Protein AF-A0AAW8KHT0-F1 (afdb_monomer_lite)

Foldseek 3Di:
DDDVVVVPDDQKDKDKDKDKDWDPLCVVLVRVQKTKIKMKIKIWMWHLDDDDPPDRPHIDIDIDIDIDIDMGGHVVSVVVVVD

Radius of gyration: 24.0 Å; chains: 1; bounding box: 56×28×67 Å

Secondary structure (DSSP, 8-state):
---GGG----SEEEEEEEEEEEE-GGGSGGGTTEEEEEEEEEEEEEEPPPEETTEE-PPEEEEEEEEEEEEEE-HHHHHHH--

Structure (mmCIF, N/CA/C/O backbone):
data_AF-A0AAW8KHT0-F1
#
_entry.id   AF-A0AAW8KHT0-F1
#
loop_
_atom_site.group_PDB
_atom_site.id
_atom_site.type_symbol
_atom_site.label_atom_id
_atom_site.label_alt_id
_atom_site.label_comp_id
_atom_site.label_asym_id
_atom_site.label_entity_id
_atom_site.label_seq_id
_atom_site.pdbx_PDB_ins_code
_atom_site.Cartn_x
_atom_site.Cartn_y
_atom_site.Cartn_z
_atom_site.occupancy
_atom_site.B_iso_or_equiv
_atom_site.auth_seq_id
_atom_site.auth_comp_id
_atom_site.auth_asym_id
_atom_site.auth_atom_id
_atom_site.pdbx_PDB_model_num
ATOM 1 N N . MET A 1 1 ? 32.527 14.251 -21.012 1.00 43.16 1 MET A N 1
ATOM 2 C CA . MET A 1 1 ? 31.850 14.688 -19.772 1.00 43.16 1 MET A CA 1
ATOM 3 C C . MET A 1 1 ? 30.455 14.090 -19.802 1.00 43.16 1 MET A C 1
ATOM 5 O O . MET A 1 1 ? 29.587 14.673 -20.429 1.00 43.16 1 MET A O 1
ATOM 9 N N . ASN A 1 2 ? 30.264 12.897 -19.236 1.00 51.41 2 ASN A N 1
ATOM 10 C CA . ASN A 1 2 ? 28.954 12.240 -19.248 1.00 51.41 2 ASN A CA 1
ATOM 11 C C . ASN A 1 2 ? 28.248 12.624 -17.956 1.00 51.41 2 ASN A C 1
ATOM 13 O O . ASN A 1 2 ? 28.716 12.315 -16.859 1.00 51.41 2 ASN A O 1
ATOM 17 N N . SER A 1 3 ? 27.215 13.439 -18.112 1.00 51.16 3 SER A N 1
ATOM 18 C CA . SER A 1 3 ? 26.552 14.128 -17.026 1.00 51.16 3 SER A CA 1
ATOM 19 C C . SER A 1 3 ? 25.808 13.107 -16.174 1.00 51.16 3 SER A C 1
ATOM 21 O O . SER A 1 3 ? 24.894 12.441 -16.644 1.00 51.16 3 SER A O 1
ATOM 23 N N . ILE A 1 4 ? 26.137 13.033 -14.883 1.00 58.41 4 ILE A N 1
ATOM 24 C CA . ILE A 1 4 ? 25.303 12.371 -13.861 1.00 58.41 4 ILE A CA 1
ATOM 25 C C . ILE A 1 4 ? 23.859 12.929 -13.868 1.00 58.41 4 ILE A C 1
ATOM 27 O O . ILE A 1 4 ? 22.942 12.282 -13.371 1.00 58.41 4 ILE A O 1
ATOM 31 N N . LYS A 1 5 ? 23.636 14.101 -14.486 1.00 61.56 5 LYS A N 1
ATOM 32 C CA . LYS A 1 5 ? 22.308 14.674 -14.749 1.00 61.56 5 LYS A CA 1
ATOM 33 C C . LYS A 1 5 ? 21.439 13.872 -15.719 1.00 61.56 5 LYS A C 1
ATOM 35 O O . LYS A 1 5 ? 20.228 14.043 -15.656 1.00 61.56 5 LYS A O 1
ATOM 40 N N . ASP A 1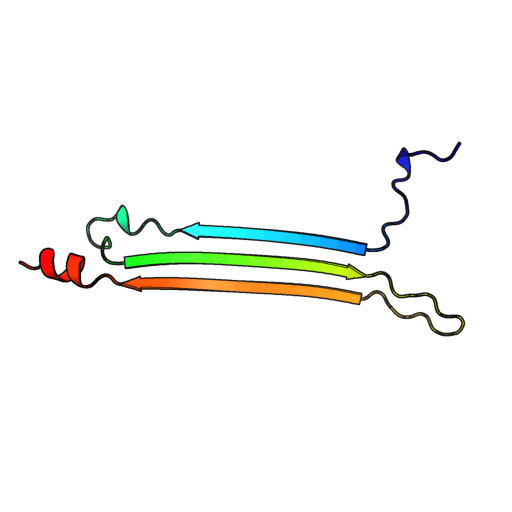 6 ? 22.006 13.017 -16.567 1.00 60.50 6 ASP A N 1
ATOM 41 C CA . ASP A 1 6 ? 21.227 12.321 -17.601 1.00 60.5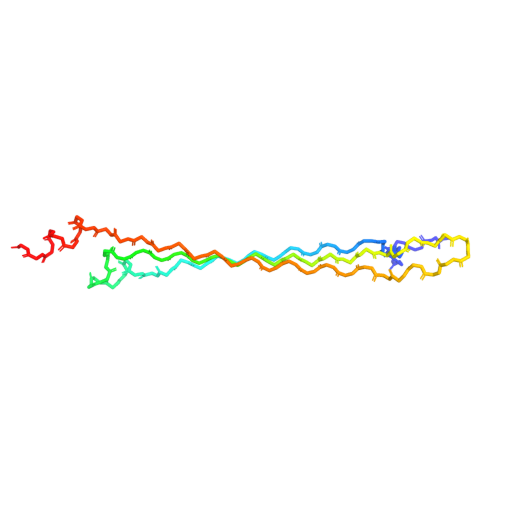0 6 ASP A CA 1
ATOM 42 C C . ASP A 1 6 ? 20.569 11.030 -17.079 1.00 60.50 6 ASP A C 1
ATOM 44 O O . ASP A 1 6 ? 19.913 10.332 -17.844 1.00 60.50 6 ASP A O 1
ATOM 48 N N . PHE A 1 7 ? 20.746 10.713 -15.783 1.00 63.78 7 PHE A N 1
ATOM 49 C CA . PHE A 1 7 ? 20.153 9.594 -15.023 1.00 63.78 7 PHE A CA 1
ATOM 50 C C . PHE A 1 7 ? 20.285 8.179 -15.627 1.00 63.78 7 PHE A C 1
ATOM 52 O O . PHE A 1 7 ? 19.868 7.207 -14.998 1.00 63.78 7 PHE A O 1
ATOM 59 N N . GLY A 1 8 ? 20.929 8.033 -16.788 1.00 63.22 8 GLY A N 1
ATOM 60 C CA . GLY A 1 8 ? 20.928 6.799 -17.566 1.00 63.22 8 GLY A CA 1
ATOM 61 C C . GLY A 1 8 ? 19.529 6.461 -18.097 1.00 63.22 8 GLY A C 1
ATOM 62 O O . GLY A 1 8 ? 18.510 6.939 -17.607 1.00 63.22 8 GLY A O 1
ATOM 63 N N . THR A 1 9 ? 19.448 5.611 -19.119 1.00 64.12 9 THR A N 1
ATOM 64 C CA . THR A 1 9 ? 18.156 5.051 -19.540 1.00 64.12 9 THR A CA 1
ATOM 65 C C . THR A 1 9 ? 17.721 3.985 -18.530 1.00 64.12 9 THR A C 1
ATOM 67 O O . THR A 1 9 ? 18.419 2.967 -18.428 1.00 64.12 9 THR A O 1
ATOM 70 N N . PRO A 1 10 ? 16.608 4.164 -17.792 1.00 60.28 10 PRO A N 1
ATOM 71 C CA . PRO A 1 10 ? 16.127 3.150 -16.864 1.00 60.28 10 PRO A CA 1
ATOM 72 C C . PRO A 1 10 ? 15.766 1.883 -17.646 1.00 60.28 10 PRO A C 1
ATOM 74 O O . PRO A 1 10 ? 14.967 1.914 -18.577 1.00 60.28 10 PRO A O 1
ATOM 77 N N . TRP A 1 11 ? 16.411 0.774 -17.293 1.00 62.91 11 TRP A N 1
ATOM 78 C CA . TRP A 1 11 ? 16.185 -0.545 -17.895 1.00 62.91 11 TRP A CA 1
ATOM 79 C C . TRP A 1 11 ? 15.002 -1.286 -17.262 1.00 62.91 11 TRP A C 1
ATOM 81 O O . TRP A 1 11 ? 14.349 -2.097 -17.912 1.00 62.91 11 TRP A O 1
ATOM 91 N N . ASN A 1 12 ? 14.737 -0.994 -15.990 1.00 67.88 12 ASN A N 1
ATOM 92 C CA . ASN A 1 12 ? 13.687 -1.593 -15.183 1.00 67.88 12 ASN A CA 1
ATOM 93 C C . ASN A 1 12 ? 13.136 -0.518 -14.243 1.00 67.88 12 ASN A C 1
ATOM 95 O O . ASN A 1 12 ? 13.914 0.223 -13.634 1.00 67.88 12 ASN A O 1
ATOM 99 N N . TYR A 1 13 ? 11.816 -0.431 -14.126 1.00 76.12 13 TYR A N 1
ATOM 100 C CA . TYR A 1 13 ? 11.156 0.404 -13.132 1.00 76.12 13 TYR A CA 1
ATOM 101 C C . TYR A 1 13 ? 10.235 -0.456 -12.275 1.00 76.12 13 TYR A C 1
ATOM 103 O O . TYR A 1 13 ? 9.245 -0.985 -12.770 1.00 76.12 13 TYR A O 1
ATOM 111 N N . SER A 1 14 ? 10.546 -0.573 -10.984 1.00 82.56 14 SER A N 1
ATOM 112 C CA . SER A 1 14 ? 9.741 -1.314 -10.015 1.00 82.56 14 SER A CA 1
ATOM 113 C C . SER A 1 14 ? 9.299 -0.380 -8.895 1.00 82.56 14 SER A C 1
ATOM 115 O O . SER A 1 14 ? 10.114 0.033 -8.072 1.00 82.56 14 SER A O 1
ATOM 117 N N . GLN A 1 15 ? 8.007 -0.081 -8.831 1.00 83.19 15 GLN A N 1
ATOM 118 C CA . GLN A 1 15 ? 7.394 0.697 -7.764 1.00 83.19 15 GLN A CA 1
ATOM 119 C C . GLN A 1 15 ? 6.506 -0.212 -6.921 1.00 83.19 15 GLN A C 1
ATOM 121 O O . GLN A 1 15 ? 5.620 -0.883 -7.443 1.00 83.19 15 GLN A O 1
ATOM 126 N N . SER A 1 16 ? 6.724 -0.220 -5.611 1.00 89.00 16 SER A N 1
ATOM 127 C CA . SER A 1 16 ? 5.834 -0.873 -4.658 1.00 89.00 16 SER A CA 1
ATOM 128 C C . SER A 1 16 ? 5.130 0.177 -3.805 1.00 89.00 16 SER A C 1
ATOM 130 O O . SER A 1 16 ? 5.732 1.115 -3.287 1.00 89.00 16 SER A O 1
ATOM 132 N N . PHE A 1 17 ? 3.822 0.023 -3.674 1.00 90.12 17 PHE A N 1
ATOM 133 C CA . PHE A 1 17 ? 2.953 0.821 -2.831 1.00 90.12 17 PHE A CA 1
ATOM 134 C C . PHE A 1 17 ? 2.285 -0.114 -1.832 1.00 90.12 17 PHE A C 1
ATOM 136 O O . PHE A 1 17 ? 1.655 -1.096 -2.213 1.00 90.12 17 PHE A O 1
ATOM 143 N N . THR A 1 18 ? 2.440 0.178 -0.545 1.00 91.44 18 THR A N 1
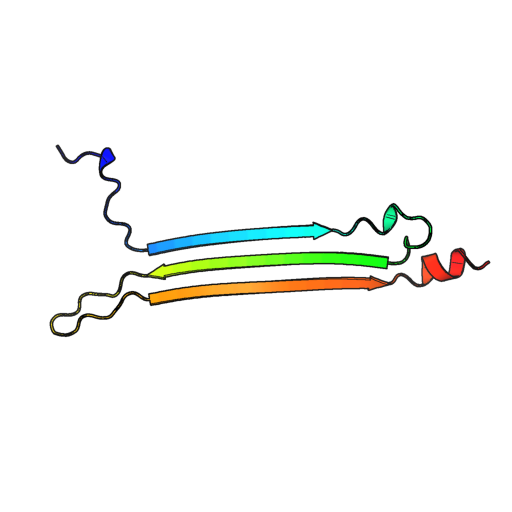ATOM 144 C CA . THR A 1 18 ? 1.787 -0.580 0.524 1.00 91.44 18 THR A CA 1
ATOM 145 C C . THR A 1 18 ? 1.018 0.386 1.400 1.00 91.44 18 THR A C 1
ATOM 147 O O . THR A 1 18 ? 1.613 1.255 2.034 1.00 91.44 18 THR A O 1
ATOM 150 N N . ALA A 1 19 ? -0.297 0.219 1.449 1.00 90.94 19 ALA A N 1
ATOM 151 C CA . ALA A 1 19 ? -1.173 0.935 2.357 1.00 90.94 19 ALA A CA 1
ATOM 152 C C . ALA A 1 19 ? -1.806 -0.057 3.326 1.00 90.94 19 ALA A C 1
ATOM 154 O O . ALA A 1 19 ? -2.307 -1.105 2.925 1.00 90.94 19 ALA A O 1
ATOM 155 N N . THR A 1 20 ? -1.802 0.275 4.610 1.00 90.62 20 THR A N 1
ATOM 156 C CA . THR A 1 20 ? -2.502 -0.494 5.636 1.00 90.62 20 THR A CA 1
ATOM 157 C C . THR A 1 20 ? -3.443 0.437 6.380 1.00 90.62 20 THR A C 1
ATOM 159 O O . THR A 1 20 ? -3.066 1.530 6.801 1.00 90.62 20 THR A O 1
ATOM 162 N N . TYR A 1 21 ? -4.695 0.020 6.513 1.00 88.88 21 TYR A N 1
ATOM 163 C CA . TYR A 1 21 ? -5.712 0.745 7.250 1.00 88.88 21 TYR A CA 1
ATOM 164 C C . TYR A 1 21 ? -6.323 -0.177 8.298 1.00 88.88 21 TYR A C 1
ATOM 166 O O . TYR A 1 21 ? -6.931 -1.203 7.996 1.00 88.88 21 TYR A O 1
ATOM 174 N N . ARG A 1 22 ? -6.153 0.210 9.561 1.00 87.75 22 ARG A N 1
ATOM 175 C CA . ARG A 1 22 ? -6.791 -0.452 10.692 1.00 87.75 22 ARG A CA 1
ATOM 176 C C . ARG A 1 22 ? -8.043 0.324 11.053 1.00 87.75 22 ARG A C 1
ATOM 178 O O . ARG A 1 22 ? -7.954 1.472 11.489 1.00 87.75 22 ARG A O 1
ATOM 185 N N . ALA A 1 23 ? -9.194 -0.310 10.896 1.00 83.81 23 ALA A N 1
ATOM 186 C CA . ALA A 1 23 ? -10.459 0.298 11.254 1.00 83.81 23 ALA A CA 1
ATOM 187 C C . ALA A 1 23 ? -10.557 0.433 12.791 1.00 83.81 23 ALA A C 1
ATOM 189 O O . ALA A 1 23 ? -10.383 -0.560 13.507 1.00 83.81 23 ALA A O 1
ATOM 190 N N . PRO A 1 24 ? -10.818 1.642 13.328 1.00 76.81 24 PRO A N 1
ATOM 191 C CA . PRO A 1 24 ? -10.805 1.913 14.765 1.00 76.81 24 PRO A CA 1
ATOM 192 C C . PRO A 1 24 ? -12.128 1.516 15.441 1.00 76.81 24 PRO A C 1
ATOM 194 O O . PRO A 1 24 ? -12.728 2.302 16.173 1.00 76.81 24 PRO A O 1
ATOM 197 N N . PHE A 1 25 ? -12.600 0.291 15.203 1.00 78.19 25 PHE A N 1
ATOM 198 C CA . PHE A 1 25 ? -13.824 -0.239 15.819 1.00 78.19 25 PHE A CA 1
ATOM 199 C C . PHE A 1 25 ? -13.729 -0.302 17.350 1.00 78.19 25 PHE A C 1
ATOM 201 O O . PHE A 1 25 ? -14.719 -0.104 18.042 1.00 78.19 25 PHE A O 1
ATOM 208 N N . ASN A 1 26 ? -12.508 -0.416 17.880 1.00 72.19 26 ASN A N 1
ATOM 209 C CA . ASN A 1 26 ? -12.202 -0.333 19.307 1.00 72.19 26 ASN A CA 1
ATOM 210 C C . ASN A 1 26 ? -12.485 1.037 19.956 1.00 72.19 26 ASN A C 1
ATOM 212 O O . ASN A 1 26 ? -12.493 1.127 21.180 1.00 72.19 26 ASN A O 1
ATOM 216 N N . LYS A 1 27 ? -12.678 2.110 19.175 1.00 73.94 27 LYS A N 1
ATOM 217 C CA . LYS A 1 27 ? -13.060 3.430 19.707 1.00 73.94 27 LYS A CA 1
ATOM 218 C C . LYS A 1 27 ? -14.563 3.593 19.875 1.00 73.94 27 LYS A C 1
ATOM 220 O O . LYS A 1 27 ? -14.991 4.497 20.586 1.00 73.94 27 LYS A O 1
ATOM 225 N N . ILE A 1 28 ? -15.359 2.764 19.207 1.00 77.94 28 ILE A N 1
ATOM 226 C CA . ILE A 1 28 ? -16.810 2.773 19.342 1.00 77.94 28 ILE A CA 1
ATOM 227 C C . ILE A 1 28 ? -17.124 1.700 20.377 1.00 77.94 28 ILE A C 1
ATOM 229 O O . ILE A 1 28 ? -16.963 0.525 20.061 1.00 77.94 28 ILE A O 1
ATOM 233 N N . PRO A 1 29 ? -17.580 2.057 21.593 1.00 69.06 29 PRO A N 1
ATOM 234 C CA . PRO A 1 29 ? -17.799 1.080 22.651 1.00 69.06 29 PRO A CA 1
ATOM 235 C C . PRO A 1 29 ? -18.669 -0.071 22.157 1.00 69.06 29 PRO A C 1
ATOM 237 O O . PRO A 1 29 ? -18.380 -1.219 22.429 1.00 69.06 29 PRO A O 1
ATOM 240 N N . VAL A 1 30 ? -19.710 0.212 21.372 1.00 71.12 30 VAL A N 1
ATOM 241 C CA . VAL A 1 30 ? -20.652 -0.783 20.831 1.00 71.12 30 VAL A CA 1
ATOM 242 C C . VAL A 1 30 ? -20.055 -1.734 19.783 1.00 71.12 30 VAL A C 1
ATOM 244 O O . VAL A 1 30 ? -20.709 -2.715 19.469 1.00 71.12 30 VAL A O 1
ATOM 247 N N . LEU A 1 31 ? 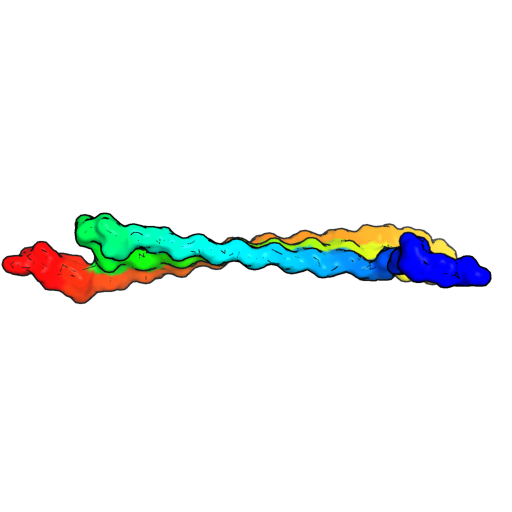-18.861 -1.466 19.244 1.00 73.38 31 LEU A N 1
ATOM 248 C CA . LEU A 1 31 ? -18.208 -2.251 18.182 1.00 73.38 31 LEU A CA 1
ATOM 249 C C . LEU A 1 31 ? -16.808 -2.749 18.591 1.00 73.38 31 LEU A C 1
ATOM 251 O O . LEU A 1 31 ? -16.038 -3.194 17.744 1.00 73.38 31 LEU A O 1
ATOM 255 N N . ASP A 1 32 ? -16.479 -2.703 19.883 1.00 74.12 32 ASP A N 1
ATOM 256 C CA . ASP A 1 32 ? -15.188 -3.119 20.449 1.00 74.12 32 ASP A CA 1
ATOM 257 C C . ASP A 1 32 ? -14.855 -4.610 20.248 1.00 74.12 32 ASP A C 1
ATOM 259 O O . ASP A 1 32 ? -13.688 -5.004 20.264 1.00 74.12 32 ASP A O 1
ATOM 263 N N . PHE A 1 33 ? -15.872 -5.435 20.008 1.00 75.44 33 PHE A N 1
ATOM 264 C CA . PHE A 1 33 ? -15.743 -6.848 19.665 1.00 75.44 33 PHE A CA 1
ATOM 265 C C . PHE A 1 33 ? -15.286 -7.099 18.224 1.00 75.44 33 PHE A C 1
ATOM 267 O O . PHE A 1 33 ? -14.915 -8.225 17.896 1.00 75.44 33 PHE A O 1
ATOM 274 N N . LEU A 1 34 ? -15.316 -6.092 17.352 1.00 81.88 34 LEU A N 1
ATOM 275 C CA . LEU A 1 34 ? -14.955 -6.234 15.949 1.00 81.88 34 LEU A CA 1
ATOM 276 C C . LEU A 1 34 ? -13.583 -5.608 15.699 1.00 81.88 34 LEU A C 1
ATOM 278 O O . LEU A 1 34 ? -13.287 -4.501 16.135 1.00 81.88 34 LEU A O 1
ATOM 282 N N . ASN A 1 35 ? -12.720 -6.315 14.984 1.00 82.62 35 ASN A N 1
ATOM 283 C CA . ASN A 1 35 ? -11.422 -5.817 14.555 1.00 82.62 35 ASN A CA 1
ATOM 284 C C . ASN A 1 35 ? -11.313 -6.020 13.047 1.00 82.62 35 ASN A C 1
ATOM 286 O O . ASN A 1 35 ? -11.447 -7.140 12.565 1.00 82.62 35 ASN A O 1
ATOM 290 N N . GLY A 1 36 ? -11.108 -4.933 12.312 1.00 86.62 36 GLY A N 1
ATOM 291 C CA . GLY A 1 36 ? -10.932 -4.959 10.868 1.00 86.62 36 GLY A CA 1
ATOM 292 C C . GLY A 1 36 ? -9.594 -4.342 10.507 1.00 86.62 36 GLY A C 1
ATOM 293 O O . GLY A 1 36 ? -9.291 -3.211 10.896 1.00 86.62 36 GLY A O 1
ATOM 294 N N . ASN A 1 37 ? -8.799 -5.076 9.749 1.00 89.00 37 ASN A N 1
ATOM 295 C CA . ASN A 1 37 ? -7.557 -4.601 9.179 1.00 89.00 37 ASN A CA 1
ATOM 296 C C . ASN A 1 37 ? -7.606 -4.841 7.675 1.00 89.00 37 ASN A C 1
ATOM 298 O O . ASN A 1 37 ? -7.823 -5.962 7.234 1.00 89.00 37 ASN A O 1
ATOM 302 N N . VAL A 1 38 ? -7.415 -3.791 6.888 1.00 90.62 38 VAL A N 1
ATOM 303 C CA . VAL A 1 38 ? -7.301 -3.899 5.436 1.00 90.62 38 VAL A CA 1
ATOM 304 C C . VAL A 1 38 ? -5.896 -3.493 5.025 1.00 90.62 38 VAL A C 1
ATOM 306 O O . VAL A 1 38 ? -5.340 -2.513 5.522 1.00 90.62 38 VAL A O 1
ATOM 309 N N . SER A 1 39 ? -5.294 -4.265 4.134 1.00 92.38 39 SER A N 1
ATOM 310 C CA . SER A 1 39 ? -4.023 -3.935 3.505 1.00 92.38 39 SER A CA 1
ATOM 311 C C . SER A 1 39 ? -4.168 -3.992 1.996 1.00 92.38 39 SER A C 1
ATOM 313 O O . SER A 1 39 ? -4.829 -4.873 1.450 1.00 92.38 39 SER A O 1
ATOM 315 N N . TYR A 1 40 ? -3.552 -3.029 1.331 1.00 92.00 40 TYR A N 1
ATOM 316 C CA . TYR A 1 40 ? -3.486 -2.939 -0.111 1.00 92.00 40 TYR A CA 1
ATOM 317 C C . TYR A 1 40 ? -2.023 -2.859 -0.524 1.00 92.00 40 TYR A C 1
ATOM 319 O O . TYR A 1 40 ? -1.304 -1.940 -0.123 1.00 92.00 40 TYR A O 1
ATOM 327 N N . ASN A 1 41 ? -1.578 -3.842 -1.295 1.00 91.56 41 ASN A N 1
ATOM 328 C CA . ASN A 1 41 ? -0.232 -3.911 -1.835 1.00 91.56 41 ASN A CA 1
ATOM 329 C C . ASN A 1 41 ? -0.315 -3.848 -3.359 1.00 91.56 41 ASN A C 1
ATOM 331 O O . ASN A 1 41 ? -0.847 -4.756 -3.989 1.00 91.56 41 ASN A O 1
ATOM 335 N N . ALA A 1 42 ? 0.194 -2.770 -3.943 1.00 89.19 42 ALA A N 1
ATOM 336 C CA . ALA A 1 42 ? 0.283 -2.597 -5.382 1.00 89.19 42 ALA A CA 1
ATOM 337 C C . ALA A 1 42 ? 1.751 -2.580 -5.798 1.00 89.19 42 ALA A C 1
ATOM 339 O O . ALA A 1 42 ? 2.540 -1.795 -5.282 1.00 89.19 42 ALA A O 1
ATOM 340 N N . THR A 1 43 ? 2.126 -3.438 -6.735 1.00 88.44 43 THR A N 1
ATO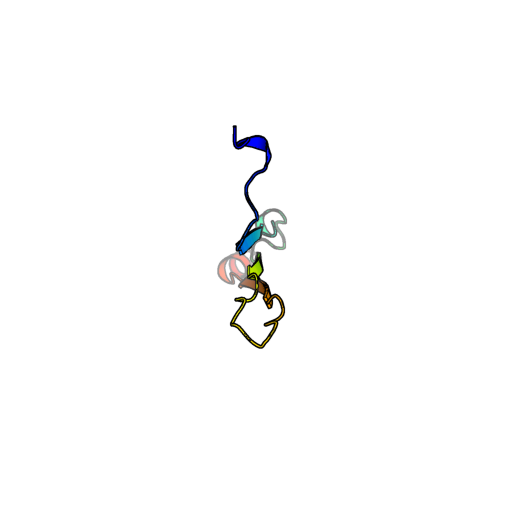M 341 C CA . THR A 1 43 ? 3.467 -3.500 -7.308 1.00 88.44 43 THR A CA 1
ATOM 342 C C . THR A 1 43 ? 3.364 -3.281 -8.808 1.00 88.44 43 THR A C 1
ATOM 344 O O . THR A 1 43 ? 2.704 -4.043 -9.510 1.00 88.44 43 THR A O 1
ATOM 347 N N . TYR A 1 44 ? 4.021 -2.238 -9.298 1.00 86.19 44 TYR A N 1
ATOM 348 C CA . TYR A 1 44 ? 4.141 -1.918 -10.711 1.00 86.19 44 TYR A CA 1
ATOM 349 C C . TYR A 1 44 ? 5.568 -2.207 -11.160 1.00 86.19 44 TYR A C 1
ATOM 351 O O . TYR A 1 44 ? 6.508 -1.634 -10.611 1.00 86.19 44 TYR A O 1
ATOM 359 N N . ARG A 1 45 ? 5.733 -3.097 -12.137 1.00 83.38 45 ARG A N 1
ATOM 360 C CA . ARG A 1 45 ? 7.018 -3.404 -12.768 1.00 83.38 45 ARG A CA 1
ATOM 361 C C . ARG A 1 45 ? 6.925 -3.132 -14.258 1.00 83.38 45 ARG A C 1
ATOM 363 O O . ARG A 1 45 ? 5.994 -3.575 -14.923 1.00 83.38 45 ARG A O 1
ATOM 370 N N . TRP A 1 46 ? 7.905 -2.407 -14.762 1.00 78.38 46 TRP A N 1
ATOM 371 C CA . TRP A 1 46 ? 8.122 -2.181 -16.176 1.00 78.38 46 TRP A CA 1
ATOM 372 C C . TRP A 1 46 ? 9.503 -2.719 -16.514 1.00 78.38 46 TRP A C 1
ATOM 374 O O . TRP A 1 46 ? 10.505 -2.248 -15.971 1.00 78.38 46 TRP A O 1
ATOM 384 N N . ASP A 1 47 ? 9.534 -3.716 -17.385 1.00 74.38 47 ASP A N 1
ATOM 385 C CA . ASP A 1 47 ? 10.750 -4.331 -17.890 1.00 74.38 47 ASP A CA 1
ATOM 386 C C . ASP A 1 47 ? 10.889 -3.950 -19.367 1.00 74.38 47 ASP A C 1
ATOM 388 O O . ASP A 1 47 ? 10.004 -4.231 -20.187 1.00 74.38 47 ASP A O 1
ATOM 392 N N . ARG A 1 48 ? 11.993 -3.278 -19.714 1.00 64.69 48 ARG A N 1
ATOM 393 C CA . ARG A 1 48 ? 12.317 -2.995 -21.115 1.00 64.69 48 ARG A CA 1
ATOM 394 C C . ARG A 1 48 ? 12.545 -4.325 -21.835 1.00 64.69 48 ARG A C 1
ATOM 396 O O . ARG A 1 48 ? 13.343 -5.140 -21.373 1.00 64.69 48 ARG A O 1
ATOM 403 N N . GLY A 1 49 ? 11.848 -4.538 -22.950 1.00 60.44 49 GLY A N 1
ATOM 404 C CA . GLY A 1 49 ? 12.039 -5.732 -23.773 1.00 60.44 49 GLY A CA 1
ATOM 405 C C . GLY A 1 49 ? 13.480 -5.818 -24.286 1.00 60.44 49 GLY A C 1
ATOM 406 O O . GLY A 1 49 ? 14.115 -4.792 -24.550 1.00 60.44 49 GLY A O 1
ATOM 407 N N . ALA A 1 50 ? 14.020 -7.034 -24.358 1.00 56.69 50 ALA A N 1
ATOM 408 C CA . ALA A 1 50 ? 15.364 -7.259 -24.874 1.00 56.69 50 ALA A CA 1
ATOM 409 C C . ALA A 1 50 ? 15.369 -7.078 -26.398 1.00 56.69 50 ALA A C 1
ATOM 411 O O . ALA A 1 50 ? 14.508 -7.616 -27.088 1.00 56.69 50 ALA A O 1
ATOM 412 N N . ASP A 1 51 ? 16.347 -6.333 -26.907 1.00 51.38 51 ASP A N 1
ATOM 413 C CA . ASP A 1 51 ? 16.567 -6.169 -28.342 1.00 51.38 51 ASP A CA 1
ATOM 414 C C . ASP A 1 51 ? 17.372 -7.382 -28.829 1.00 51.38 51 ASP A C 1
ATOM 416 O O . ASP A 1 51 ? 18.588 -7.464 -28.627 1.00 51.38 51 ASP A O 1
ATOM 420 N N . ILE A 1 52 ? 16.675 -8.395 -29.346 1.00 55.25 52 ILE A N 1
ATOM 421 C CA . ILE A 1 52 ? 17.292 -9.583 -29.939 1.00 55.25 52 ILE A CA 1
ATOM 422 C C . ILE A 1 52 ? 17.234 -9.365 -31.446 1.00 55.25 52 ILE A C 1
ATOM 424 O O . ILE A 1 52 ? 16.157 -9.151 -31.993 1.00 55.25 52 ILE A O 1
ATOM 428 N N . ALA A 1 53 ? 18.403 -9.364 -32.091 1.00 52.44 53 ALA A N 1
ATOM 429 C CA . ALA A 1 53 ? 18.553 -9.138 -33.525 1.00 52.44 53 ALA A CA 1
ATOM 430 C C . ALA A 1 53 ? 17.508 -9.957 -34.313 1.00 52.44 53 ALA A C 1
ATOM 432 O O . ALA A 1 53 ? 17.578 -11.180 -34.289 1.00 52.44 53 ALA A O 1
ATOM 433 N N . ASP A 1 54 ? 16.567 -9.253 -34.953 1.00 53.84 54 ASP A N 1
ATOM 434 C CA . ASP A 1 54 ? 15.410 -9.705 -35.757 1.00 53.84 54 ASP A CA 1
ATOM 435 C C . ASP A 1 54 ? 14.001 -9.643 -35.136 1.00 53.84 54 ASP A C 1
ATOM 437 O O . ASP A 1 54 ? 13.035 -9.752 -35.892 1.00 53.84 54 ASP A O 1
ATOM 441 N N . GLU A 1 55 ? 13.811 -9.350 -33.842 1.00 52.69 55 GLU A N 1
ATOM 442 C CA . GLU A 1 55 ? 12.452 -9.160 -33.301 1.00 52.69 55 GLU A CA 1
ATOM 443 C C . GLU A 1 55 ? 12.388 -8.115 -32.177 1.00 52.69 55 GLU A C 1
ATOM 445 O O . GLU A 1 55 ? 13.007 -8.251 -31.121 1.00 52.69 55 GLU A O 1
ATOM 450 N N . VAL A 1 56 ? 11.597 -7.055 -32.388 1.00 55.75 56 VAL A N 1
ATOM 451 C CA . VAL A 1 56 ? 11.329 -6.040 -31.359 1.00 55.75 56 VAL A CA 1
ATOM 452 C C . VAL A 1 56 ? 10.404 -6.655 -30.311 1.00 55.75 56 VAL A C 1
ATOM 454 O O . VAL A 1 56 ? 9.178 -6.608 -30.435 1.00 55.75 56 VAL A O 1
ATOM 457 N N . VAL A 1 57 ? 10.984 -7.243 -29.265 1.00 61.12 57 VAL A N 1
ATOM 458 C CA . VAL A 1 57 ? 10.2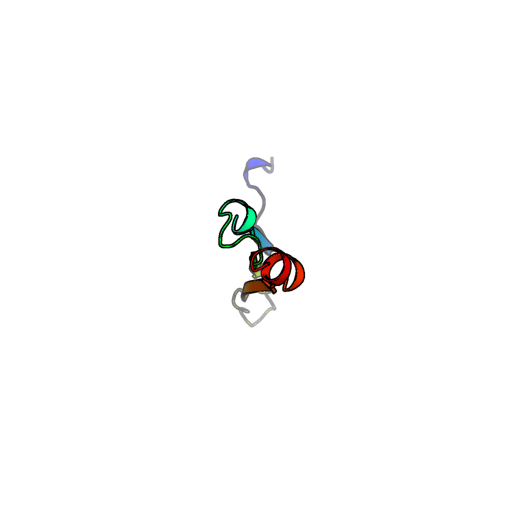24 -7.719 -28.107 1.00 61.12 57 VAL A CA 1
ATOM 459 C C . VAL A 1 57 ? 9.675 -6.490 -27.380 1.00 61.12 57 VAL A C 1
ATOM 461 O O . VAL A 1 57 ? 10.426 -5.687 -26.826 1.00 61.12 57 VAL A O 1
ATOM 464 N N . GLY A 1 58 ? 8.355 -6.300 -27.429 1.00 60.66 58 GLY A N 1
ATOM 465 C CA . GLY A 1 58 ? 7.683 -5.165 -26.796 1.00 60.66 58 GLY A CA 1
ATOM 466 C C . GLY A 1 58 ? 7.942 -5.093 -25.286 1.00 60.66 58 GLY A C 1
ATOM 467 O O . GLY A 1 58 ? 8.189 -6.101 -24.626 1.00 60.66 58 GLY A O 1
ATOM 468 N N . ASN A 1 59 ? 7.877 -3.884 -24.723 1.00 68.31 59 ASN A N 1
ATOM 469 C CA . ASN A 1 59 ? 8.072 -3.671 -23.287 1.00 68.31 59 ASN A CA 1
ATOM 470 C C . ASN A 1 59 ? 7.016 -4.434 -22.474 1.00 68.31 59 ASN A C 1
ATOM 472 O O . ASN A 1 59 ? 5.826 -4.368 -22.791 1.00 68.31 59 ASN A O 1
ATOM 476 N N . SER A 1 60 ? 7.441 -5.103 -21.402 1.00 71.88 60 SER A N 1
ATOM 477 C CA . SER A 1 60 ? 6.538 -5.844 -20.523 1.00 71.88 60 SER A CA 1
ATOM 478 C C . SER A 1 60 ? 6.142 -4.984 -19.330 1.00 71.88 60 SER A C 1
ATOM 480 O O . SER A 1 60 ? 6.992 -4.434 -18.626 1.00 71.88 60 SER A O 1
ATOM 482 N N . ILE A 1 61 ? 4.836 -4.863 -19.106 1.00 75.44 61 ILE A N 1
ATOM 483 C CA . ILE A 1 61 ? 4.264 -4.145 -17.969 1.00 75.44 61 ILE A CA 1
ATOM 484 C C . ILE A 1 61 ? 3.519 -5.154 -17.109 1.00 75.44 61 ILE A C 1
ATOM 486 O O . ILE A 1 61 ? 2.551 -5.764 -17.559 1.00 75.44 61 ILE A O 1
ATOM 490 N N . ALA A 1 62 ? 3.943 -5.294 -15.858 1.00 79.25 62 ALA A N 1
ATOM 491 C CA . ALA A 1 62 ? 3.270 -6.107 -14.862 1.00 79.25 62 ALA A CA 1
ATOM 492 C C . ALA A 1 62 ? 2.727 -5.208 -13.749 1.00 79.25 62 ALA A C 1
ATOM 494 O O . ALA A 1 62 ? 3.466 -4.474 -13.093 1.00 79.25 62 ALA A O 1
ATOM 495 N N . ASN A 1 63 ? 1.420 -5.288 -13.516 1.00 79.62 63 ASN A N 1
ATOM 496 C CA . ASN A 1 63 ? 0.773 -4.687 -12.360 1.00 79.62 63 ASN A CA 1
ATOM 497 C C . ASN A 1 63 ? 0.218 -5.812 -11.487 1.00 79.62 63 ASN A C 1
ATOM 499 O O . ASN A 1 63 ? -0.531 -6.660 -11.969 1.00 79.62 63 ASN A O 1
ATOM 503 N N . ASN A 1 64 ? 0.606 -5.825 -10.217 1.00 87.38 64 ASN A N 1
ATOM 504 C CA . ASN A 1 64 ? 0.060 -6.727 -9.221 1.00 87.38 64 ASN A CA 1
ATOM 505 C C . ASN A 1 64 ? -0.602 -5.907 -8.117 1.00 87.38 64 ASN A C 1
ATOM 507 O O . ASN A 1 64 ? 0.073 -5.126 -7.453 1.00 87.38 64 ASN A O 1
ATOM 511 N N . ALA A 1 65 ? -1.898 -6.104 -7.909 1.00 90.25 65 ALA A N 1
ATOM 512 C CA . ALA A 1 65 ? -2.675 -5.423 -6.887 1.00 90.25 65 ALA A CA 1
ATOM 513 C C . ALA A 1 65 ? -3.315 -6.468 -5.968 1.00 90.25 65 ALA A C 1
ATOM 515 O O . ALA A 1 65 ? -4.239 -7.178 -6.360 1.00 90.25 65 ALA A O 1
ATOM 516 N N . VAL A 1 66 ? -2.817 -6.558 -4.738 1.00 91.69 66 VAL A N 1
ATOM 517 C CA . VAL A 1 66 ? -3.272 -7.503 -3.718 1.00 91.69 66 VAL A CA 1
ATOM 518 C C . VAL A 1 66 ? -4.014 -6.742 -2.629 1.00 91.69 66 VAL A C 1
ATOM 520 O O . VAL A 1 66 ? -3.457 -5.862 -1.974 1.00 91.69 66 VAL A O 1
ATOM 523 N N . TRP A 1 67 ? -5.274 -7.108 -2.419 1.00 91.50 67 TRP A N 1
ATOM 524 C CA . TRP A 1 67 ? -6.090 -6.636 -1.307 1.00 91.50 67 TRP A CA 1
ATOM 525 C C . TRP A 1 67 ? -6.205 -7.752 -0.275 1.00 91.50 67 TRP A C 1
ATOM 527 O O . TRP A 1 67 ? -6.684 -8.834 -0.603 1.00 91.50 67 TRP A O 1
ATOM 537 N N . ASN A 1 68 ? -5.817 -7.486 0.970 1.00 90.56 68 ASN A N 1
ATOM 538 C CA . ASN A 1 68 ? -6.087 -8.391 2.084 1.00 90.56 68 ASN A CA 1
ATOM 539 C C . ASN A 1 68 ? -7.010 -7.698 3.077 1.00 90.56 68 ASN A C 1
ATOM 541 O O . ASN A 1 68 ? -6.721 -6.590 3.533 1.00 90.56 68 ASN A O 1
ATOM 545 N N . LEU A 1 69 ? -8.109 -8.364 3.411 1.00 90.19 69 LEU A N 1
ATOM 546 C CA . LEU A 1 69 ? -9.053 -7.930 4.426 1.00 90.19 69 LEU A CA 1
ATOM 547 C C . LEU A 1 69 ? -9.078 -8.973 5.540 1.00 90.19 69 LEU A C 1
ATOM 549 O O . LEU A 1 69 ? -9.568 -10.083 5.353 1.00 90.19 69 LEU A O 1
ATOM 553 N N . ASP A 1 70 ? -8.598 -8.585 6.710 1.00 88.62 70 ASP A N 1
ATOM 554 C CA . ASP A 1 70 ? -8.611 -9.392 7.918 1.00 88.62 70 ASP A CA 1
ATOM 555 C C . ASP A 1 70 ? -9.689 -8.862 8.855 1.00 88.62 70 ASP A C 1
ATOM 557 O O . ASP A 1 70 ? -9.573 -7.769 9.414 1.00 88.62 70 ASP A O 1
ATOM 561 N N . SER A 1 71 ? -10.742 -9.649 9.041 1.00 87.69 71 SER A N 1
ATOM 562 C CA . SER A 1 71 ? -11.805 -9.354 10.000 1.00 87.69 71 SER A CA 1
ATOM 563 C C . SER A 1 71 ? -11.755 -10.373 11.130 1.00 87.69 71 SER A C 1
ATOM 565 O O . SER A 1 71 ? -11.777 -11.578 10.890 1.00 87.69 71 SER A O 1
ATOM 567 N N . LYS A 1 72 ? -11.676 -9.903 12.372 1.00 85.88 72 LYS A N 1
ATOM 568 C CA . LYS A 1 72 ? -11.712 -10.730 13.580 1.00 85.88 72 LYS A CA 1
ATOM 569 C C . LYS A 1 72 ? -12.873 -10.288 14.454 1.00 85.88 72 LYS A C 1
ATOM 571 O O . LYS A 1 72 ? -13.064 -9.098 14.685 1.00 85.88 72 LYS A O 1
ATOM 576 N N . ILE A 1 73 ? -13.619 -11.263 14.954 1.00 85.25 73 ILE A N 1
ATOM 577 C CA . ILE A 1 73 ? -14.730 -11.061 15.880 1.00 85.25 73 ILE A CA 1
ATOM 578 C C . ILE A 1 73 ? -14.327 -11.699 17.207 1.00 85.25 73 ILE A C 1
ATOM 580 O O . ILE A 1 73 ? -13.948 -12.869 17.239 1.00 85.25 73 ILE A O 1
ATOM 584 N N . ASN A 1 74 ? -14.381 -10.929 18.289 1.00 83.25 74 ASN A N 1
ATOM 585 C CA . ASN A 1 74 ? -14.110 -11.395 19.640 1.00 83.25 74 ASN A CA 1
ATOM 586 C C . ASN A 1 74 ? -15.433 -11.645 20.383 1.00 83.25 74 ASN A C 1
ATOM 588 O O . ASN A 1 74 ? -16.140 -10.712 20.756 1.00 83.25 74 ASN A O 1
ATOM 592 N N . PHE A 1 75 ? -15.774 -12.915 20.601 1.00 77.81 75 PHE A N 1
ATOM 593 C CA . PHE A 1 75 ? -17.005 -13.300 21.299 1.00 77.81 75 PHE A CA 1
ATOM 594 C C . PHE A 1 75 ? -16.926 -13.121 22.823 1.00 77.81 75 PHE A C 1
ATOM 596 O O . PHE A 1 75 ? -17.964 -13.031 23.473 1.00 77.81 75 PHE A O 1
ATOM 603 N N . GLU A 1 76 ? -15.726 -13.028 23.400 1.00 76.25 76 GLU A N 1
ATOM 604 C CA . GLU A 1 76 ? -15.538 -12.849 24.844 1.00 76.25 76 GLU A CA 1
ATOM 605 C C . GLU A 1 76 ? -15.941 -11.437 25.287 1.00 76.25 76 GLU A C 1
ATOM 607 O O . GLU A 1 76 ? -16.677 -11.270 26.261 1.00 76.25 76 GLU A O 1
ATOM 612 N N . THR A 1 77 ? -15.547 -10.412 24.522 1.00 71.62 77 THR A N 1
ATOM 613 C CA . THR A 1 77 ? -16.001 -9.034 24.756 1.00 71.62 77 THR A CA 1
ATOM 614 C C . THR A 1 77 ? -17.493 -8.874 24.493 1.00 71.62 77 THR A C 1
ATOM 616 O O . THR A 1 77 ? -18.152 -8.170 25.251 1.00 71.62 77 THR A O 1
ATOM 619 N N . LEU A 1 78 ? -18.055 -9.562 23.492 1.00 70.06 78 LEU A N 1
ATOM 620 C CA . LEU A 1 78 ? -19.500 -9.559 23.234 1.00 70.06 78 LEU A CA 1
ATOM 621 C C . LEU A 1 78 ? -20.295 -10.149 24.411 1.00 70.06 78 LEU A C 1
ATOM 623 O O . LEU A 1 78 ? -21.292 -9.568 24.837 1.00 70.06 78 LEU A O 1
ATOM 627 N N . TYR A 1 79 ? -19.854 -11.293 24.939 1.00 68.56 79 TYR A N 1
ATOM 628 C CA . TYR A 1 79 ? -20.537 -11.988 26.029 1.00 68.56 79 TYR A CA 1
ATOM 629 C C . TYR A 1 79 ? -20.463 -11.210 27.348 1.00 68.56 79 TYR A C 1
ATOM 631 O O . TYR A 1 79 ? -21.481 -11.028 28.012 1.00 68.56 79 TYR A O 1
ATOM 639 N N . ASN A 1 80 ? -19.289 -10.673 27.691 1.00 72.06 80 ASN A N 1
ATOM 640 C CA . ASN A 1 80 ? -19.096 -9.882 28.912 1.00 72.06 80 ASN A CA 1
ATOM 641 C C . ASN A 1 80 ? -19.878 -8.561 28.916 1.00 72.06 80 ASN A C 1
ATOM 643 O O . ASN A 1 80 ? -20.094 -7.987 29.977 1.00 72.06 80 ASN A O 1
ATOM 647 N N . LYS A 1 81 ? -20.305 -8.077 27.746 1.00 62.59 81 LYS A N 1
ATOM 648 C CA . LYS A 1 81 ? -21.120 -6.865 27.618 1.00 62.59 81 LYS A CA 1
ATOM 649 C C . LYS A 1 81 ? -22.614 -7.081 27.811 1.00 62.59 81 LYS A C 1
ATOM 651 O O . LYS A 1 81 ? -23.338 -6.113 28.017 1.00 62.59 81 LYS A O 1
ATOM 656 N N . ASN A 1 82 ? -23.076 -8.318 27.656 1.00 59.78 82 ASN A N 1
ATOM 657 C CA . ASN A 1 82 ? -24.492 -8.687 27.702 1.00 59.78 82 ASN A CA 1
ATOM 658 C C . ASN A 1 82 ? -24.881 -9.325 29.051 1.00 59.78 82 ASN A C 1
ATOM 660 O O . ASN A 1 82 ? -25.929 -9.957 29.160 1.00 59.78 82 ASN A O 1
ATOM 664 N N . LYS A 1 83 ? -24.019 -9.194 30.064 1.00 55.12 83 LYS A N 1
ATOM 665 C CA . LYS A 1 83 ? -24.226 -9.651 31.439 1.00 55.12 83 LYS A CA 1
ATOM 666 C C . LYS A 1 83 ? -24.198 -8.453 32.379 1.00 55.12 83 LYS A C 1
ATOM 668 O O . LYS A 1 83 ? -24.985 -8.472 33.348 1.00 55.12 83 LYS A O 1
#

Sequence (83 aa):
MNSIKDFGTPWNYSQSFTATYRAPFNKIPVLDFLNGNVSYNATYRWDRGADIADEVVGNSIANNAVWNLDSKINFETLYNKNK

pLDDT: mean 74.67, std 13.17, range [43.16, 92.38]